Protein AF-A0A532DXW1-F1 (afdb_monomer)

Sequence (91 aa):
MNDVQPGDPLLQPVMQAGRRLTPPPALDAIRKHVAAELERLPEELRPLDPASPYQYDVRIAPALRNLTKVVDEEPGQGATGTRAQEDAHPP

pLDDT: mean 82.88, std 18.23, range [33.66, 98.19]

Solvent-accessible surface area (backbone atoms only — not comparable to full-atom values): 6542 Å²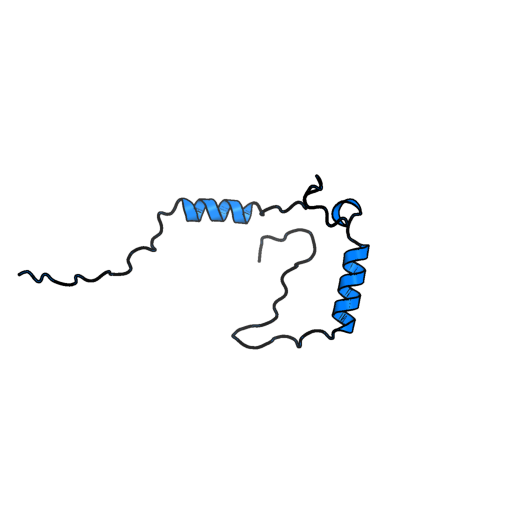 total; per-residue (Å²): 138,87,82,84,69,91,78,79,81,86,80,71,87,51,60,56,97,94,38,72,72,61,81,82,78,55,69,68,57,51,53,53,51,52,52,55,53,58,71,70,48,58,76,79,68,66,62,91,54,92,82,54,89,69,73,85,90,81,81,81,57,69,68,60,56,52,50,49,52,59,56,68,72,45,80,70,97,77,79,84,75,82,77,73,84,78,77,90,81,85,134

Radius of gyration: 23.92 Å; Cα contacts (8 Å, |Δi|>4): 19; chains: 1; bounding box: 38×39×74 Å

Foldseek 3Di:
DPQDDPDDDPDDDQDDPNHGPDDDDDPVVVVVVVVVVLVVDDPQPNDPDPPRPDDDDDDDDPVVVVVVVVVVVPPDPPPPPDPDDDDDDDD

Mean predicted aligned error: 11.17 Å

Structure (mmCIF, N/CA/C/O backbone):
data_AF-A0A532DXW1-F1
#
_entry.id   AF-A0A532DXW1-F1
#
loop_
_atom_site.group_PDB
_atom_site.id
_atom_site.type_symbol
_atom_site.label_atom_id
_atom_site.label_alt_id
_atom_site.label_c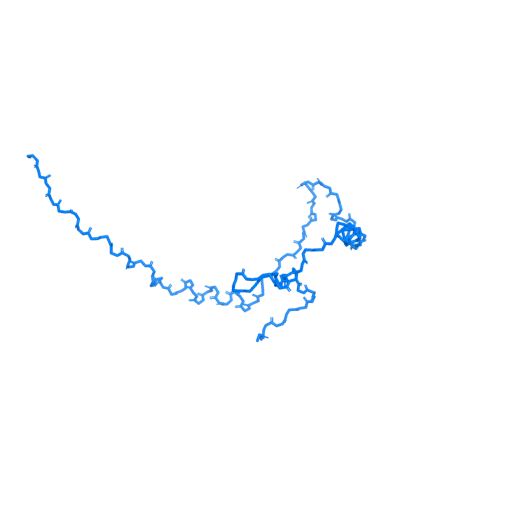omp_id
_atom_site.label_asym_id
_atom_site.label_entity_id
_atom_site.label_seq_id
_atom_site.pdbx_PDB_ins_code
_atom_site.Cartn_x
_atom_site.Cartn_y
_atom_site.Cartn_z
_atom_site.occupancy
_atom_site.B_iso_or_equiv
_atom_site.auth_seq_id
_atom_site.auth_comp_id
_atom_site.auth_asym_id
_atom_site.auth_atom_id
_atom_site.pdbx_PDB_model_num
ATOM 1 N N . MET A 1 1 ? -21.180 5.927 5.439 1.00 52.19 1 MET A N 1
ATOM 2 C CA . MET A 1 1 ? -19.759 6.110 5.079 1.00 52.19 1 MET A CA 1
ATOM 3 C C . MET A 1 1 ? -19.746 7.240 4.068 1.00 52.19 1 MET A C 1
ATOM 5 O O . MET A 1 1 ? -20.054 7.002 2.912 1.00 52.19 1 MET A O 1
ATOM 9 N N . ASN A 1 2 ? -19.625 8.482 4.544 1.00 68.19 2 ASN A N 1
ATOM 10 C CA . ASN A 1 2 ? -20.167 9.647 3.824 1.00 68.19 2 ASN A CA 1
ATOM 11 C C . ASN A 1 2 ? -19.083 10.602 3.295 1.00 68.19 2 ASN A C 1
ATOM 13 O O . ASN A 1 2 ? -19.416 11.676 2.814 1.00 68.19 2 ASN A O 1
ATOM 17 N N . ASP A 1 3 ? -17.810 10.212 3.372 1.00 83.56 3 ASP A N 1
ATOM 18 C CA . ASP A 1 3 ? -16.674 10.972 2.841 1.00 83.56 3 ASP A CA 1
ATOM 19 C C . ASP A 1 3 ? -15.983 10.148 1.744 1.00 83.56 3 ASP A C 1
ATOM 21 O O . ASP A 1 3 ? -14.985 9.467 1.976 1.00 83.56 3 ASP A O 1
ATOM 25 N N . VAL A 1 4 ? -16.612 10.100 0.565 1.00 86.12 4 VAL A N 1
ATOM 26 C CA . VAL A 1 4 ? -16.120 9.335 -0.589 1.00 86.12 4 VAL A CA 1
ATOM 27 C C . VAL A 1 4 ? -14.974 10.104 -1.239 1.00 86.12 4 VAL A C 1
ATOM 29 O O . VAL A 1 4 ? -15.154 11.237 -1.680 1.00 86.12 4 VAL A O 1
ATOM 32 N N . GLN A 1 5 ? -13.808 9.469 -1.321 1.00 88.88 5 GLN A N 1
ATOM 33 C CA . GLN A 1 5 ? -12.622 10.023 -1.966 1.00 88.88 5 GLN A CA 1
ATOM 34 C C . GLN A 1 5 ? -12.447 9.413 -3.365 1.00 88.88 5 GLN A C 1
ATOM 36 O O . GLN A 1 5 ? -12.806 8.250 -3.567 1.00 88.88 5 GLN A O 1
ATOM 41 N N . PRO A 1 6 ? -11.927 10.173 -4.344 1.00 88.50 6 PRO A N 1
ATOM 42 C CA . PRO A 1 6 ? -11.624 9.632 -5.663 1.00 88.50 6 PRO A CA 1
ATOM 43 C C . PRO A 1 6 ? -10.499 8.588 -5.589 1.00 88.50 6 PRO A C 1
ATOM 45 O O . PRO A 1 6 ? -9.599 8.693 -4.757 1.00 88.50 6 PRO A O 1
ATOM 48 N N . GLY A 1 7 ? -10.521 7.630 -6.516 1.00 89.25 7 GLY A N 1
ATOM 49 C CA . GLY A 1 7 ? -9.529 6.558 -6.616 1.00 89.25 7 GLY A CA 1
ATOM 50 C C . GLY A 1 7 ? -9.971 5.246 -5.967 1.00 89.25 7 GLY A C 1
ATOM 51 O O . GLY A 1 7 ? -11.091 5.117 -5.472 1.00 89.25 7 GLY A O 1
ATOM 52 N N . ASP A 1 8 ? -9.072 4.265 -5.999 1.00 90.88 8 ASP A N 1
ATOM 53 C CA . ASP A 1 8 ? -9.334 2.923 -5.486 1.00 90.88 8 ASP A CA 1
ATOM 54 C C . ASP A 1 8 ? -8.983 2.821 -3.990 1.00 90.88 8 ASP A C 1
ATOM 56 O O . ASP A 1 8 ? -7.891 3.233 -3.579 1.00 90.88 8 ASP A O 1
ATOM 60 N N . PRO A 1 9 ? -9.859 2.243 -3.146 1.00 91.44 9 PRO A N 1
ATOM 61 C CA . PRO A 1 9 ? -9.543 1.997 -1.743 1.00 91.44 9 PRO A CA 1
ATOM 62 C C . PRO A 1 9 ? -8.356 1.035 -1.586 1.00 91.44 9 PRO A C 1
ATOM 64 O O . PRO A 1 9 ? -8.444 -0.145 -1.929 1.00 91.44 9 PRO A O 1
ATOM 67 N N . LEU A 1 10 ? -7.256 1.520 -1.007 1.00 92.50 10 LEU A N 1
ATOM 68 C CA . LEU A 1 10 ? -6.043 0.714 -0.808 1.00 92.50 10 LEU A CA 1
ATOM 69 C C . LEU A 1 10 ? -6.160 -0.277 0.360 1.00 92.50 10 LEU A C 1
ATOM 71 O O . LEU A 1 10 ? -5.551 -1.344 0.339 1.00 92.50 10 LEU A O 1
ATOM 75 N N . LEU A 1 11 ? -6.942 0.063 1.389 1.00 92.62 11 LEU A N 1
ATOM 76 C CA . LEU A 1 11 ? -7.176 -0.815 2.534 1.00 92.62 11 LEU A CA 1
ATOM 77 C C . LEU A 1 11 ? -8.355 -1.744 2.256 1.00 92.62 11 LEU A C 1
ATOM 79 O O . LEU A 1 11 ? -9.476 -1.295 2.029 1.00 92.62 11 LEU A O 1
ATOM 83 N N . GLN A 1 12 ? -8.092 -3.045 2.332 1.00 91.94 12 GLN A N 1
ATOM 84 C CA . GLN A 1 12 ? -9.079 -4.098 2.126 1.00 91.94 12 GLN A CA 1
ATOM 85 C C . GLN A 1 12 ? -9.249 -4.904 3.424 1.00 91.94 12 GLN A C 1
ATOM 87 O O . GLN A 1 12 ? -8.248 -5.279 4.047 1.00 91.94 12 GLN A O 1
ATOM 92 N N . PRO A 1 13 ? -10.484 -5.189 3.871 1.00 93.94 13 PRO A N 1
ATOM 93 C CA . PRO A 1 13 ? -10.709 -5.948 5.094 1.00 93.94 13 PRO A CA 1
ATOM 94 C C . PRO A 1 13 ? -10.298 -7.415 4.900 1.00 93.94 13 PRO A C 1
ATOM 96 O O . PRO A 1 13 ? -10.865 -8.132 4.081 1.00 93.94 13 PRO A O 1
ATOM 99 N N . VAL A 1 14 ? -9.326 -7.883 5.687 1.00 95.94 14 VAL A N 1
ATOM 100 C CA . VAL A 1 14 ? -8.843 -9.282 5.638 1.00 95.94 14 VAL A CA 1
ATOM 101 C C . VAL A 1 14 ? -9.316 -10.130 6.820 1.00 95.94 14 VAL A C 1
ATOM 103 O O . VAL A 1 14 ? -9.322 -11.362 6.752 1.00 95.94 14 VAL A O 1
ATOM 106 N N . MET A 1 15 ? -9.725 -9.483 7.913 1.00 96.81 15 MET A N 1
ATOM 107 C CA . MET A 1 15 ? -10.236 -10.117 9.125 1.00 96.81 15 MET A CA 1
ATOM 108 C C . MET A 1 15 ? -11.372 -9.292 9.726 1.00 96.81 15 MET A C 1
ATOM 110 O O . MET A 1 15 ? -11.356 -8.066 9.661 1.00 96.81 15 MET A O 1
ATOM 114 N N . GLN A 1 16 ? -12.318 -9.968 10.372 1.00 97.25 16 GLN A N 1
ATOM 115 C CA . GLN A 1 16 ? -13.393 -9.355 11.144 1.00 97.25 16 GLN A CA 1
ATOM 116 C C . GLN A 1 16 ? -13.650 -10.189 12.399 1.00 97.25 16 GLN A C 1
ATOM 118 O O . GLN A 1 16 ? -13.767 -11.411 12.321 1.00 97.25 16 GLN A O 1
ATOM 123 N N . ALA A 1 17 ? -13.699 -9.536 13.566 1.00 97.19 17 ALA A N 1
ATOM 124 C CA . ALA A 1 17 ? -13.897 -10.196 14.863 1.00 97.19 17 ALA A CA 1
ATOM 125 C C . ALA A 1 17 ? -12.961 -11.410 15.085 1.00 97.19 17 ALA A C 1
ATOM 127 O O . ALA A 1 17 ? -13.387 -12.482 15.511 1.00 97.19 17 ALA A O 1
ATOM 128 N N . GLY A 1 18 ? -11.682 -11.264 14.722 1.00 97.00 18 GLY A N 1
ATOM 129 C CA . GLY A 1 18 ? -10.675 -12.324 14.856 1.00 97.00 18 GLY A CA 1
ATOM 130 C C . GLY A 1 18 ? -10.777 -13.460 13.829 1.00 97.00 18 GLY A C 1
ATOM 131 O O . GLY A 1 18 ? -9.958 -14.375 13.861 1.00 97.00 18 GLY A O 1
ATOM 132 N N . ARG A 1 19 ? -11.730 -13.415 12.890 1.00 96.19 19 ARG A N 1
ATOM 133 C CA . ARG A 1 19 ? -11.888 -14.422 11.831 1.00 96.19 19 ARG A CA 1
ATOM 134 C C . ARG A 1 19 ? -11.438 -13.871 10.489 1.00 96.19 19 ARG A C 1
ATOM 136 O O . ARG A 1 19 ? -11.754 -12.740 10.136 1.00 96.19 19 ARG A O 1
ATOM 143 N N . ARG A 1 20 ? -10.702 -14.680 9.731 1.00 96.00 20 ARG A N 1
ATOM 144 C CA . ARG A 1 20 ? -10.253 -14.334 8.380 1.00 96.00 20 ARG A CA 1
ATOM 145 C C . ARG A 1 20 ? -11.434 -14.345 7.408 1.00 96.00 20 ARG A C 1
ATOM 147 O O . ARG A 1 20 ? -12.209 -15.295 7.415 1.00 96.00 20 ARG A O 1
ATOM 154 N N . LEU A 1 21 ? -11.543 -13.298 6.590 1.00 97.19 21 LEU A N 1
ATOM 155 C CA . LEU A 1 21 ? -12.616 -13.148 5.601 1.00 97.19 21 LEU A CA 1
ATOM 156 C C . LEU A 1 21 ? -12.294 -13.869 4.290 1.00 97.19 21 LEU A C 1
ATOM 158 O O . LEU A 1 21 ? -13.171 -14.475 3.683 1.00 97.19 21 LEU A O 1
ATOM 162 N N . THR A 1 22 ? -11.030 -13.829 3.868 1.00 93.81 22 THR A N 1
ATOM 163 C CA . THR A 1 22 ? -10.558 -14.431 2.616 1.00 93.81 22 THR A CA 1
ATOM 164 C C . THR A 1 22 ? -9.208 -15.122 2.814 1.00 93.81 22 THR A C 1
ATOM 166 O O . THR A 1 22 ? -8.392 -14.670 3.627 1.00 93.81 22 THR A O 1
ATOM 169 N N . PRO A 1 23 ? -8.937 -16.236 2.111 1.00 93.56 23 PRO A N 1
ATOM 170 C CA . PRO A 1 23 ? -7.618 -16.856 2.139 1.00 93.56 23 PRO A CA 1
ATOM 171 C C . PRO A 1 23 ? -6.557 -15.902 1.559 1.00 93.56 23 PRO A C 1
ATOM 173 O O . PRO A 1 23 ? -6.882 -15.065 0.714 1.00 93.56 23 PRO A O 1
ATOM 176 N N . PRO A 1 24 ? -5.284 -16.017 1.981 1.00 93.50 24 PRO A N 1
ATOM 177 C CA . PRO A 1 24 ? -4.201 -15.260 1.366 1.00 93.50 24 PRO A CA 1
ATOM 178 C C . PRO A 1 24 ? -4.097 -15.549 -0.142 1.00 93.50 24 PRO A C 1
ATOM 180 O O . PRO A 1 24 ? -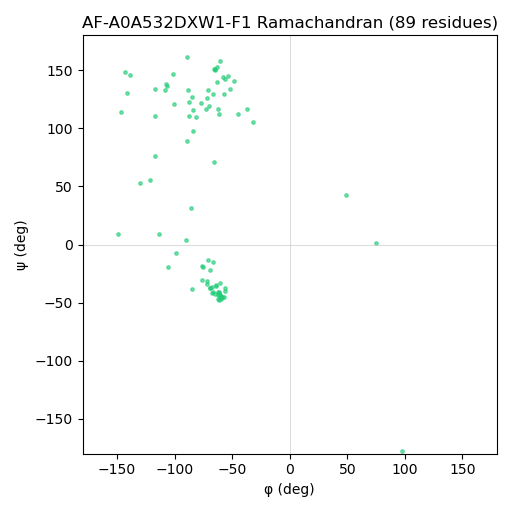4.311 -16.694 -0.553 1.00 93.50 24 PRO A O 1
ATOM 183 N N . PRO A 1 25 ? -3.745 -14.551 -0.970 1.00 94.81 25 PRO A N 1
ATOM 184 C CA . PRO A 1 25 ? -3.543 -14.763 -2.396 1.00 94.81 25 PRO A CA 1
ATOM 185 C C . PRO A 1 25 ? -2.345 -15.684 -2.661 1.00 94.81 25 PRO A C 1
ATOM 187 O O . PRO A 1 25 ? -1.367 -15.700 -1.913 1.00 94.81 25 PRO A O 1
ATOM 190 N N . ALA A 1 26 ? -2.409 -16.432 -3.764 1.00 97.25 26 ALA A N 1
ATOM 191 C CA . ALA A 1 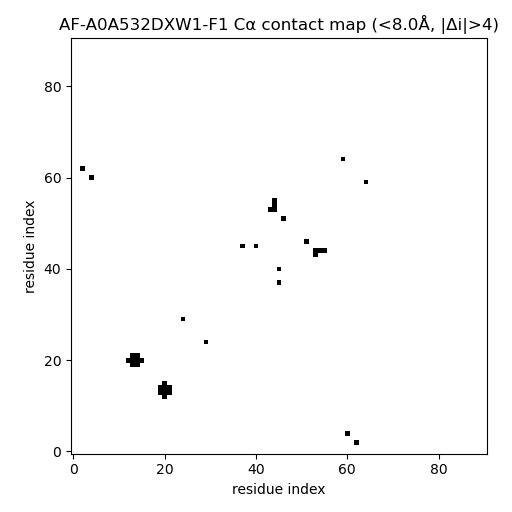26 ? -1.286 -17.234 -4.235 1.00 97.25 26 ALA A CA 1
ATOM 192 C C . ALA A 1 26 ? -0.104 -16.344 -4.660 1.00 97.25 26 ALA A C 1
ATOM 194 O O . ALA A 1 26 ? -0.298 -15.228 -5.148 1.00 97.25 26 ALA A O 1
ATOM 195 N N . LEU A 1 27 ? 1.124 -16.860 -4.547 1.00 98.12 27 LEU A N 1
ATOM 196 C CA . LEU A 1 27 ? 2.341 -16.114 -4.896 1.00 98.12 27 LEU A CA 1
ATOM 197 C C . LEU A 1 27 ? 2.329 -15.590 -6.339 1.00 98.12 27 LEU A C 1
ATOM 199 O O . LEU A 1 27 ? 2.718 -14.449 -6.572 1.00 98.12 27 LEU A O 1
ATOM 203 N N . ASP A 1 28 ? 1.837 -16.377 -7.295 1.00 98.19 28 ASP A N 1
ATOM 204 C CA . ASP A 1 28 ? 1.756 -15.954 -8.698 1.00 98.19 28 ASP A CA 1
ATOM 205 C C . ASP A 1 28 ? 0.803 -14.773 -8.898 1.00 98.19 28 ASP A C 1
ATOM 207 O O . ASP A 1 28 ? 1.067 -13.89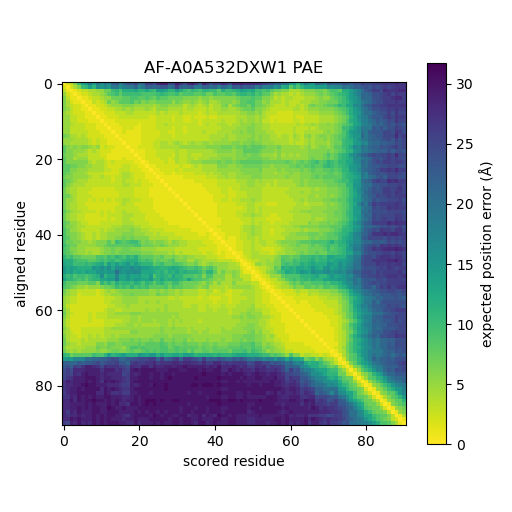5 -9.717 1.00 98.19 28 ASP A O 1
ATOM 211 N N . ALA A 1 29 ? -0.288 -14.716 -8.127 1.00 97.31 29 ALA A N 1
ATOM 212 C CA . ALA A 1 29 ? -1.212 -13.588 -8.161 1.00 97.31 29 ALA A CA 1
ATOM 213 C C . ALA A 1 29 ? -0.548 -12.317 -7.613 1.00 97.31 29 ALA A C 1
ATOM 215 O O . ALA A 1 29 ? -0.669 -11.255 -8.220 1.00 97.31 29 ALA A O 1
ATOM 216 N N . ILE A 1 30 ? 0.223 -12.438 -6.526 1.00 97.50 30 ILE A N 1
ATOM 217 C CA . ILE A 1 30 ? 0.994 -11.321 -5.960 1.00 97.50 30 ILE A CA 1
ATOM 218 C C . ILE A 1 30 ? 2.030 -10.820 -6.975 1.00 97.50 30 ILE A C 1
ATOM 220 O O . ILE A 1 30 ? 2.112 -9.621 -7.223 1.00 97.50 30 ILE A O 1
ATOM 224 N N . ARG A 1 31 ? 2.788 -11.723 -7.611 1.00 98.19 31 ARG A N 1
ATOM 225 C CA . ARG A 1 31 ? 3.798 -11.353 -8.620 1.00 98.19 31 ARG A CA 1
ATOM 226 C C . ARG A 1 31 ? 3.185 -10.622 -9.812 1.00 98.19 31 ARG A C 1
ATOM 228 O O . ARG A 1 31 ? 3.736 -9.614 -10.244 1.00 98.19 31 ARG A O 1
ATOM 235 N N . LYS A 1 32 ? 2.044 -11.103 -10.316 1.00 98.19 32 LYS A N 1
ATOM 236 C CA . LYS A 1 32 ? 1.304 -10.446 -11.405 1.00 98.19 32 LYS A CA 1
ATOM 237 C C . LYS A 1 32 ? 0.825 -9.053 -11.007 1.00 98.19 32 LYS A C 1
ATOM 239 O O . LYS A 1 32 ? 0.972 -8.125 -11.791 1.00 98.19 32 LYS A O 1
ATOM 244 N N . HIS A 1 33 ? 0.292 -8.908 -9.794 1.00 96.19 33 HIS A N 1
ATOM 245 C CA . HIS A 1 33 ? -0.144 -7.611 -9.285 1.00 96.19 33 HIS A CA 1
ATOM 246 C C . HIS A 1 33 ? 1.023 -6.620 -9.191 1.00 96.19 33 HIS A C 1
ATOM 248 O O . HIS A 1 33 ? 0.924 -5.520 -9.718 1.00 96.19 33 HIS A O 1
ATOM 254 N N . VAL A 1 34 ? 2.157 -7.033 -8.613 1.00 96.56 34 VAL A N 1
ATOM 255 C CA . VAL A 1 34 ? 3.357 -6.185 -8.519 1.00 96.56 34 VAL A CA 1
ATOM 256 C C . VAL A 1 34 ? 3.852 -5.746 -9.898 1.00 96.56 34 VAL A C 1
ATOM 258 O O . VAL A 1 34 ? 4.155 -4.572 -10.077 1.00 96.56 34 VAL A O 1
ATOM 261 N N . ALA A 1 35 ? 3.917 -6.657 -10.875 1.00 97.12 35 ALA A N 1
ATOM 262 C CA . ALA A 1 35 ? 4.342 -6.311 -12.231 1.00 97.12 35 ALA A CA 1
ATOM 263 C C . ALA A 1 35 ? 3.431 -5.241 -12.858 1.00 97.12 35 ALA A C 1
ATOM 265 O O . ALA A 1 35 ? 3.929 -4.232 -13.349 1.00 97.12 35 ALA A O 1
ATOM 266 N N . ALA A 1 36 ? 2.110 -5.416 -12.752 1.00 96.75 36 ALA A N 1
ATOM 267 C CA . ALA A 1 36 ? 1.139 -4.454 -13.271 1.00 96.75 36 ALA A CA 1
ATOM 268 C C . ALA A 1 36 ? 1.237 -3.075 -12.588 1.00 96.75 36 ALA A C 1
ATOM 270 O O . ALA A 1 36 ? 1.159 -2.043 -13.252 1.00 96.75 36 ALA A O 1
ATOM 271 N N . GLU A 1 37 ? 1.438 -3.034 -11.268 1.00 94.62 37 GLU A N 1
ATOM 272 C CA . GLU A 1 37 ? 1.585 -1.769 -10.535 1.00 94.62 37 GLU A CA 1
ATOM 273 C C . GLU A 1 37 ? 2.894 -1.043 -10.873 1.00 94.62 37 GLU A C 1
ATOM 275 O O . GLU A 1 37 ? 2.901 0.181 -11.006 1.00 94.62 37 GLU A O 1
ATOM 280 N N . LEU A 1 38 ? 3.994 -1.779 -11.068 1.00 93.88 38 LEU A N 1
ATOM 281 C CA . LEU A 1 38 ? 5.272 -1.195 -11.489 1.00 93.88 38 LEU A CA 1
ATOM 282 C C . LEU A 1 38 ? 5.212 -0.632 -12.913 1.00 93.88 38 LEU A C 1
ATOM 284 O O . LEU A 1 38 ? 5.798 0.418 -13.171 1.00 93.88 38 LEU A O 1
ATOM 288 N N . GLU A 1 39 ? 4.486 -1.287 -13.821 1.00 94.81 39 GLU A N 1
ATOM 289 C CA . GLU A 1 39 ? 4.237 -0.771 -15.174 1.00 94.81 39 GLU A CA 1
ATOM 290 C C . GLU A 1 39 ? 3.424 0.533 -15.152 1.00 94.81 39 GLU A C 1
ATOM 292 O O . GLU A 1 39 ? 3.676 1.434 -15.952 1.00 94.81 39 GLU A O 1
ATOM 297 N N . ARG A 1 40 ? 2.480 0.665 -14.210 1.00 92.25 40 ARG A N 1
ATOM 298 C CA . ARG A 1 40 ? 1.650 1.869 -14.037 1.00 92.25 40 ARG A CA 1
ATOM 299 C C . ARG A 1 40 ? 2.396 3.034 -13.377 1.00 92.25 40 ARG A C 1
ATOM 301 O O . ARG A 1 40 ? 1.946 4.176 -13.481 1.00 92.25 40 ARG A O 1
ATOM 308 N N . LEU A 1 41 ? 3.503 2.768 -12.686 1.00 91.56 41 LEU A N 1
ATOM 309 C CA . LEU A 1 41 ? 4.239 3.788 -11.947 1.00 91.56 41 LEU A CA 1
ATOM 310 C C . LEU A 1 41 ? 4.865 4.824 -12.910 1.00 91.56 41 LEU A C 1
ATOM 312 O O . LEU A 1 41 ? 5.564 4.421 -13.853 1.00 91.56 41 LEU A O 1
ATOM 316 N N . PRO A 1 42 ? 4.665 6.140 -12.673 1.00 90.31 42 PRO A N 1
ATOM 317 C CA . PRO A 1 42 ? 5.339 7.203 -13.418 1.00 90.31 42 PRO A CA 1
ATOM 318 C C . PRO A 1 42 ? 6.859 7.042 -13.401 1.00 90.31 42 PRO A C 1
ATOM 320 O O . PRO A 1 42 ? 7.431 6.589 -12.406 1.00 90.31 42 PRO A O 1
ATOM 323 N N . GLU A 1 43 ? 7.518 7.407 -14.501 1.00 87.94 43 GLU A N 1
ATOM 324 C CA . GLU A 1 43 ? 8.953 7.162 -14.690 1.00 87.94 43 GLU A CA 1
ATOM 325 C C . GLU A 1 43 ? 9.800 7.856 -13.628 1.00 87.94 43 GLU A C 1
ATOM 327 O O . GLU A 1 43 ? 10.813 7.316 -13.196 1.00 87.94 43 GLU A O 1
ATOM 332 N N . GLU A 1 44 ? 9.353 9.017 -13.166 1.00 88.50 44 GLU A N 1
ATOM 333 C CA . GLU A 1 44 ? 10.030 9.873 -12.198 1.00 88.50 44 GLU A CA 1
ATOM 334 C C . GLU A 1 44 ? 10.070 9.263 -10.790 1.00 88.50 44 GLU A C 1
ATOM 336 O O . GLU A 1 44 ? 10.930 9.615 -9.983 1.00 88.50 44 GLU A O 1
ATOM 341 N N . LEU A 1 45 ? 9.152 8.334 -10.503 1.00 88.31 45 LEU A N 1
ATOM 342 C CA . LEU A 1 45 ? 9.039 7.634 -9.221 1.00 88.31 45 LEU A CA 1
ATOM 343 C C . LEU A 1 45 ? 9.676 6.236 -9.239 1.00 88.31 45 LEU A C 1
ATOM 345 O O . LEU A 1 45 ? 9.760 5.594 -8.194 1.00 88.31 45 LEU A O 1
ATOM 349 N N . ARG A 1 46 ? 10.117 5.740 -10.405 1.00 87.25 46 ARG A N 1
ATOM 350 C CA . ARG A 1 46 ? 10.792 4.434 -10.522 1.00 87.25 46 ARG A CA 1
ATOM 351 C C . ARG A 1 46 ? 12.222 4.396 -9.956 1.00 87.25 46 ARG A C 1
ATOM 353 O O . ARG A 1 46 ? 12.612 3.325 -9.484 1.00 87.25 46 ARG A O 1
ATOM 360 N N . PRO A 1 47 ? 13.040 5.466 -10.021 1.00 88.25 47 PRO A N 1
ATOM 361 C CA . PRO A 1 47 ? 14.387 5.444 -9.467 1.00 88.25 47 PRO A CA 1
ATOM 362 C C . PRO A 1 47 ? 14.376 5.234 -7.951 1.00 88.25 47 PRO A C 1
ATOM 364 O O . PRO A 1 47 ? 13.596 5.848 -7.233 1.00 88.25 47 PRO A O 1
ATOM 367 N N . LEU A 1 48 ? 15.313 4.429 -7.448 1.00 84.38 48 LEU A N 1
ATOM 368 C CA . LEU A 1 48 ? 15.541 4.237 -6.010 1.00 84.38 48 LEU A CA 1
ATOM 369 C C . LEU A 1 48 ? 16.476 5.311 -5.427 1.00 84.38 48 LEU A C 1
ATOM 371 O O . LEU A 1 48 ? 17.260 5.026 -4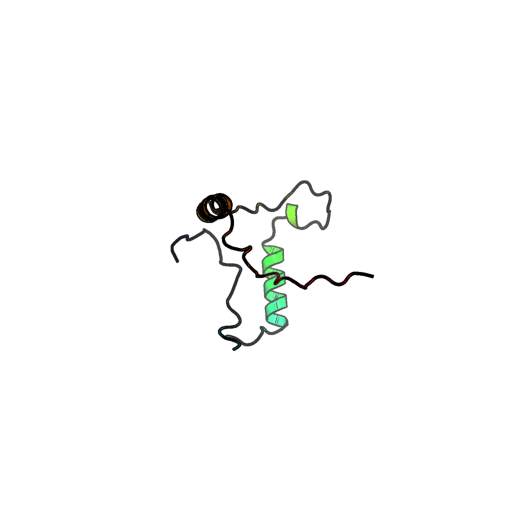.524 1.00 84.38 48 LEU A O 1
ATOM 375 N N . ASP A 1 49 ? 16.440 6.522 -5.986 1.00 84.69 49 ASP A N 1
ATOM 376 C CA . ASP A 1 49 ? 17.285 7.631 -5.554 1.00 84.69 49 ASP A CA 1
ATOM 377 C C . ASP A 1 49 ? 16.598 8.403 -4.413 1.00 84.69 49 ASP A C 1
ATOM 379 O O . ASP A 1 49 ? 15.602 9.092 -4.654 1.00 84.69 49 ASP A O 1
ATOM 383 N N . PRO A 1 50 ? 17.110 8.333 -3.171 1.00 75.69 50 PRO A N 1
ATOM 384 C CA . PRO A 1 50 ? 16.562 9.098 -2.053 1.00 75.69 50 PRO A CA 1
ATOM 385 C C . PRO A 1 50 ? 16.748 10.615 -2.208 1.00 75.69 50 PRO A C 1
ATOM 387 O O . PRO A 1 50 ? 16.102 11.373 -1.487 1.00 75.69 50 PRO A O 1
ATOM 390 N N . ALA A 1 51 ? 17.611 11.065 -3.125 1.00 78.50 51 ALA A N 1
ATOM 391 C CA . ALA A 1 51 ? 17.773 12.471 -3.484 1.00 78.50 51 ALA A CA 1
ATOM 392 C C . ALA A 1 51 ? 16.845 12.920 -4.632 1.00 78.50 51 ALA A C 1
ATOM 394 O O . ALA A 1 51 ? 16.934 14.074 -5.061 1.00 78.50 51 ALA A O 1
ATOM 395 N N . SER A 1 52 ? 15.953 12.045 -5.121 1.00 80.81 52 SER A N 1
ATOM 396 C CA . SER A 1 52 ? 14.989 12.399 -6.165 1.00 80.81 52 SER A CA 1
ATOM 397 C C . SER A 1 52 ? 14.134 13.595 -5.725 1.00 80.81 52 SER A C 1
ATOM 399 O O . SER A 1 52 ? 13.552 13.577 -4.636 1.00 80.81 52 SER A O 1
ATOM 401 N N . PRO A 1 53 ? 14.010 14.642 -6.561 1.00 80.50 53 PRO A N 1
ATOM 402 C CA . PRO A 1 53 ? 13.167 15.790 -6.245 1.00 80.50 53 PRO A CA 1
ATOM 403 C C . PRO A 1 53 ? 11.669 15.453 -6.325 1.00 80.50 53 PRO A C 1
ATOM 405 O O . PRO A 1 53 ? 10.841 16.238 -5.861 1.00 80.50 53 PRO A O 1
ATOM 408 N N . TYR A 1 54 ? 11.307 14.310 -6.917 1.00 81.06 54 TYR A N 1
ATOM 409 C CA . TYR A 1 54 ? 9.922 13.889 -7.088 1.00 81.06 54 TYR A CA 1
ATOM 410 C C . TYR A 1 54 ? 9.394 13.193 -5.831 1.00 81.06 54 TYR A C 1
ATOM 412 O O . TYR A 1 54 ? 9.846 12.112 -5.459 1.00 81.06 54 TYR A O 1
ATOM 420 N N . GLN A 1 55 ? 8.399 13.814 -5.194 1.00 82.25 55 GLN A N 1
ATOM 421 C CA . GLN A 1 55 ? 7.693 13.282 -4.028 1.00 82.25 55 GLN A CA 1
ATOM 422 C C . GLN A 1 55 ? 6.283 12.834 -4.421 1.00 82.25 55 GLN A C 1
ATOM 424 O O . GLN A 1 55 ? 5.588 13.527 -5.165 1.00 82.25 55 GLN A O 1
ATOM 429 N N . TYR A 1 56 ? 5.843 11.685 -3.907 1.00 86.94 56 TYR A N 1
ATOM 430 C CA . TYR A 1 56 ? 4.468 11.222 -4.089 1.00 86.94 56 TYR A CA 1
ATOM 431 C C . TYR A 1 56 ? 3.507 12.070 -3.244 1.00 86.94 56 TYR A C 1
ATOM 433 O O . TYR A 1 56 ? 3.696 12.203 -2.034 1.00 86.94 56 TYR A O 1
ATOM 441 N N . ASP A 1 57 ? 2.475 12.639 -3.870 1.00 90.31 57 ASP A N 1
ATOM 442 C CA . ASP A 1 57 ? 1.514 13.507 -3.186 1.00 90.31 57 ASP A CA 1
ATOM 443 C C . ASP A 1 57 ? 0.578 12.701 -2.274 1.00 90.31 57 ASP A C 1
AT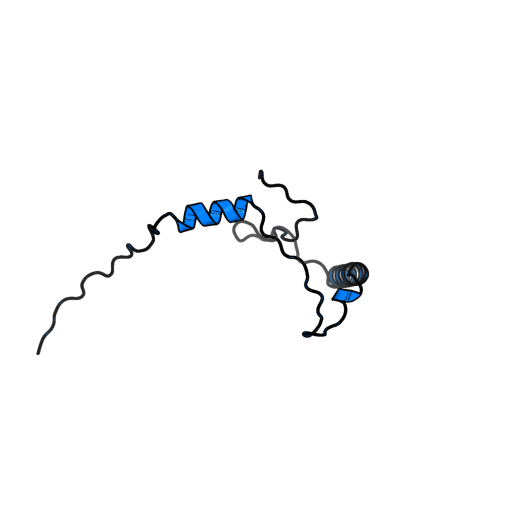OM 445 O O . ASP A 1 57 ? -0.220 11.877 -2.728 1.00 90.31 57 ASP A O 1
ATOM 449 N N . VAL A 1 58 ? 0.649 12.970 -0.970 1.00 92.00 58 VAL A N 1
ATOM 450 C CA . VAL A 1 58 ? -0.230 12.380 0.043 1.00 92.00 58 VAL A CA 1
ATOM 451 C C . VAL A 1 58 ? -1.037 13.490 0.702 1.00 92.00 58 VAL A C 1
ATOM 453 O O . VAL A 1 58 ? -0.519 14.298 1.475 1.00 92.00 58 VAL A O 1
ATOM 456 N N . ARG A 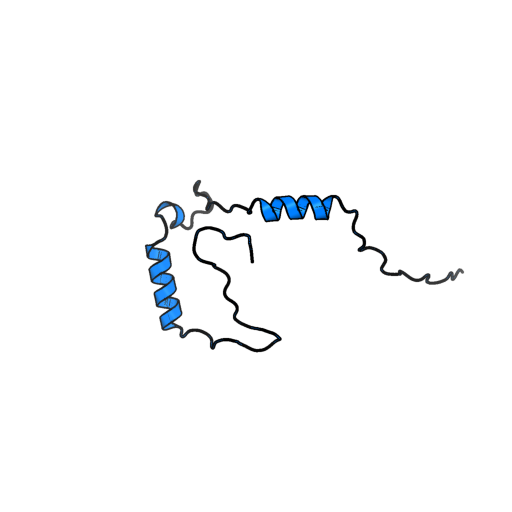1 59 ? -2.345 13.511 0.431 1.00 93.75 59 ARG A N 1
ATOM 457 C CA . ARG A 1 59 ? -3.271 14.514 0.967 1.00 93.75 59 ARG A CA 1
ATOM 458 C C . ARG A 1 59 ? -4.204 13.921 2.013 1.00 93.75 59 ARG A C 1
ATOM 460 O O . ARG A 1 59 ? -4.841 12.898 1.796 1.00 93.75 59 ARG A O 1
ATOM 467 N N . ILE A 1 60 ? -4.335 14.625 3.136 1.00 93.50 60 ILE A N 1
ATOM 468 C CA . ILE A 1 60 ? -5.340 14.334 4.165 1.00 93.50 60 ILE A CA 1
ATOM 469 C C . ILE A 1 60 ? -6.651 15.020 3.778 1.00 93.50 60 ILE A C 1
ATOM 471 O O . ILE A 1 60 ? -6.664 16.239 3.563 1.00 93.50 60 ILE A O 1
ATOM 475 N N . ALA A 1 61 ? -7.738 14.246 3.736 1.00 93.75 61 ALA A N 1
ATOM 476 C CA . ALA A 1 61 ? -9.077 14.739 3.431 1.00 93.75 61 ALA A CA 1
ATOM 477 C C . ALA A 1 61 ? -9.502 15.874 4.393 1.00 93.75 61 ALA A C 1
ATOM 479 O O . ALA A 1 61 ? -9.204 15.809 5.592 1.00 93.75 61 ALA A O 1
ATOM 480 N N . PRO A 1 62 ? -10.224 16.906 3.914 1.00 93.56 62 PRO A N 1
ATOM 481 C CA . PRO A 1 62 ? -10.650 18.028 4.753 1.00 93.56 62 PRO A CA 1
ATOM 482 C C . PRO A 1 62 ? -11.459 17.610 5.985 1.00 93.56 62 PRO A C 1
ATOM 484 O O . PRO A 1 62 ? -11.264 18.176 7.058 1.00 93.56 62 PRO A O 1
ATOM 487 N N . ALA A 1 63 ? -12.320 16.595 5.858 1.00 93.44 63 ALA A N 1
ATOM 488 C CA . ALA A 1 63 ? -13.125 16.099 6.971 1.00 93.44 63 ALA A CA 1
ATOM 489 C C . ALA A 1 63 ? -12.257 15.555 8.116 1.00 93.44 63 ALA A C 1
ATOM 491 O O . ALA A 1 63 ? -12.514 15.870 9.275 1.00 93.44 63 ALA A O 1
ATOM 492 N N . LEU A 1 64 ? -11.184 14.820 7.796 1.00 93.75 64 LEU A N 1
ATOM 493 C CA . LEU A 1 64 ? -10.230 14.328 8.792 1.00 93.75 64 LEU A CA 1
ATOM 494 C C . LEU A 1 64 ? -9.482 15.478 9.472 1.00 93.75 64 LEU A C 1
ATOM 496 O O . LEU A 1 64 ? -9.360 15.484 10.690 1.00 93.75 64 LEU A O 1
ATOM 500 N N . ARG A 1 65 ? -9.046 16.491 8.710 1.00 95.06 65 ARG A N 1
ATOM 501 C CA . ARG A 1 65 ? -8.391 17.681 9.286 1.00 95.06 65 ARG A CA 1
ATOM 502 C C . ARG A 1 65 ? -9.309 18.443 10.237 1.00 95.06 65 ARG A C 1
ATOM 504 O O . ARG A 1 65 ? -8.853 18.916 11.272 1.00 95.06 65 ARG A O 1
ATOM 511 N N . ASN A 1 66 ? -10.583 18.588 9.878 1.00 94.19 66 ASN A N 1
ATOM 512 C CA . ASN A 1 66 ? -11.570 19.252 10.725 1.00 94.19 66 ASN A CA 1
ATOM 513 C C . ASN A 1 66 ? -11.838 18.444 11.996 1.00 94.19 66 ASN A C 1
ATOM 515 O O . ASN A 1 66 ? -11.901 19.028 13.072 1.00 94.19 66 ASN A O 1
ATOM 519 N N . LEU A 1 67 ? -11.932 17.117 11.881 1.00 93.12 67 LEU A N 1
ATOM 520 C CA . LEU A 1 67 ? -12.093 16.237 13.034 1.00 93.12 67 LEU A CA 1
ATOM 521 C C . LEU A 1 67 ? -10.911 16.349 14.005 1.00 93.12 67 LEU A C 1
ATOM 523 O O . LEU A 1 67 ? -11.135 16.458 15.204 1.00 93.12 67 LEU A O 1
ATOM 527 N N . THR A 1 68 ? -9.673 16.380 13.503 1.00 94.12 68 THR A N 1
ATOM 528 C CA . THR A 1 68 ? -8.480 16.556 14.347 1.00 94.12 68 THR A CA 1
ATOM 529 C C . THR A 1 68 ? -8.545 17.844 15.164 1.00 94.12 68 THR A C 1
ATOM 531 O O . THR A 1 68 ? -8.325 17.794 16.363 1.00 94.12 68 THR A O 1
ATOM 534 N N . LYS A 1 69 ? -8.942 18.973 14.559 1.00 94.31 69 LYS A N 1
ATOM 535 C CA . LYS A 1 69 ? -9.081 20.247 15.289 1.00 94.31 69 LYS A CA 1
ATOM 536 C C . LYS A 1 69 ? -10.073 20.152 16.445 1.00 94.31 69 LYS A C 1
ATOM 538 O O . LYS A 1 69 ? -9.769 20.610 17.534 1.00 94.31 69 LYS A O 1
ATOM 543 N N . VAL A 1 70 ? -11.233 19.537 16.203 1.00 93.50 70 VAL A N 1
ATOM 544 C CA . VAL A 1 70 ? -12.262 19.364 17.239 1.00 93.50 70 VAL A CA 1
ATOM 545 C C . VAL A 1 70 ? -11.721 18.535 18.404 1.00 93.50 70 VAL A C 1
ATOM 547 O O . VAL A 1 70 ? -11.907 18.913 19.551 1.00 93.50 70 VAL A O 1
ATOM 550 N N . VAL A 1 71 ? -11.024 17.434 18.112 1.00 93.94 71 VAL A N 1
ATOM 551 C CA . VAL A 1 71 ? -10.456 16.556 19.147 1.00 93.94 71 VAL A CA 1
ATOM 552 C C . VAL A 1 71 ? -9.301 17.228 19.898 1.00 93.94 71 VAL A C 1
ATOM 554 O O . VAL A 1 71 ? -9.187 17.047 21.104 1.00 93.94 71 VAL A O 1
ATOM 557 N N . ASP A 1 72 ? -8.461 18.008 19.216 1.00 92.12 72 ASP A N 1
ATOM 558 C CA . ASP A 1 72 ? -7.321 18.702 19.832 1.00 92.12 72 ASP A CA 1
ATOM 559 C C . ASP A 1 72 ? -7.757 19.878 20.727 1.00 92.12 72 ASP A C 1
ATOM 561 O O . ASP A 1 72 ? -7.083 20.202 21.706 1.00 92.12 72 ASP A O 1
ATOM 565 N N . GLU A 1 73 ? -8.872 20.535 20.394 1.00 87.12 73 GLU A N 1
ATOM 566 C CA . GLU A 1 73 ? -9.455 21.631 21.180 1.00 87.12 73 GLU A CA 1
ATOM 567 C C . GLU A 1 73 ? -10.182 21.135 22.443 1.00 87.12 73 GLU A C 1
ATOM 569 O O . GLU A 1 73 ? -10.366 21.908 23.388 1.00 87.12 73 GLU A O 1
ATOM 574 N N . GLU A 1 74 ? -10.548 19.851 22.505 1.00 76.00 74 GLU A N 1
ATOM 575 C CA . GLU A 1 74 ? -11.041 19.212 23.724 1.00 76.00 74 GLU A CA 1
ATOM 576 C C . GLU A 1 74 ? -9.847 18.806 24.616 1.00 76.00 74 GLU A C 1
ATOM 578 O O . GLU A 1 74 ? -9.109 17.877 24.279 1.00 76.00 74 GLU A O 1
ATOM 583 N N . PRO A 1 75 ? -9.610 19.454 25.779 1.00 61.50 75 PRO A N 1
ATOM 584 C CA . PRO A 1 75 ? -8.564 19.013 26.694 1.00 61.50 75 PRO A CA 1
ATOM 585 C C . PRO A 1 75 ? -8.901 17.595 27.155 1.00 61.50 75 PRO A C 1
ATOM 587 O O . PRO A 1 75 ? -9.891 17.389 27.855 1.00 61.50 75 PRO A O 1
ATOM 590 N N . GLY A 1 76 ? -8.090 16.623 26.731 1.00 60.72 76 GLY A N 1
ATOM 591 C CA . GLY A 1 76 ? -8.406 15.206 26.850 1.00 60.72 76 GLY A CA 1
ATOM 592 C C . GLY A 1 76 ? -8.965 14.816 28.220 1.00 60.72 76 GLY A C 1
ATOM 593 O O . GLY A 1 76 ? -8.233 14.763 29.212 1.00 60.72 76 GLY A O 1
ATOM 594 N N . GLN A 1 77 ? -10.245 14.433 28.266 1.00 56.41 77 GLN A N 1
ATOM 595 C CA . GLN A 1 77 ? -10.766 13.525 29.290 1.00 56.41 77 GLN A CA 1
ATOM 596 C C . GLN A 1 77 ? -10.111 12.143 29.095 1.00 56.41 77 GLN A C 1
ATOM 598 O O . GLN A 1 77 ? -10.722 11.186 28.631 1.00 56.41 77 GLN A O 1
ATOM 603 N N . GLY A 1 78 ? -8.818 12.056 29.407 1.00 57.84 78 GLY A N 1
ATOM 604 C CA . GLY A 1 78 ? -7.988 10.863 29.234 1.00 57.84 78 GLY A CA 1
ATOM 605 C C . GLY A 1 78 ? -6.864 10.726 30.263 1.00 57.84 78 GLY A C 1
ATOM 606 O O . GLY A 1 78 ? -6.024 9.844 30.121 1.00 57.84 78 GLY A O 1
ATOM 607 N N . ALA A 1 79 ? -6.841 11.559 31.311 1.00 54.59 79 ALA A N 1
ATOM 608 C CA . ALA A 1 79 ? -5.873 11.468 32.407 1.00 54.59 79 ALA A CA 1
ATOM 609 C C . ALA A 1 79 ? -6.550 11.486 33.791 1.00 54.59 79 ALA A C 1
ATOM 611 O O . ALA A 1 79 ? -6.188 12.254 34.673 1.00 54.59 79 ALA A O 1
ATOM 612 N N . THR A 1 80 ? -7.527 10.607 34.008 1.00 46.69 80 THR A N 1
ATOM 613 C CA . THR A 1 80 ? -7.947 10.179 35.357 1.00 46.69 80 THR A CA 1
ATOM 614 C C . THR A 1 80 ? -7.801 8.666 35.481 1.00 46.69 80 THR A C 1
ATOM 616 O O . THR A 1 80 ? -8.725 7.931 35.806 1.00 46.69 80 THR A O 1
ATOM 619 N N . GLY A 1 81 ? -6.585 8.187 35.211 1.00 48.84 81 GLY A N 1
ATOM 620 C CA . GLY A 1 81 ? -6.098 6.935 35.774 1.00 48.84 81 GLY A CA 1
ATOM 621 C C . GLY A 1 81 ? -5.540 7.222 37.164 1.00 48.84 81 GLY A C 1
ATOM 622 O O . GLY A 1 81 ? -4.421 7.707 37.289 1.00 48.84 81 GLY A O 1
ATOM 623 N N . THR A 1 82 ? -6.349 6.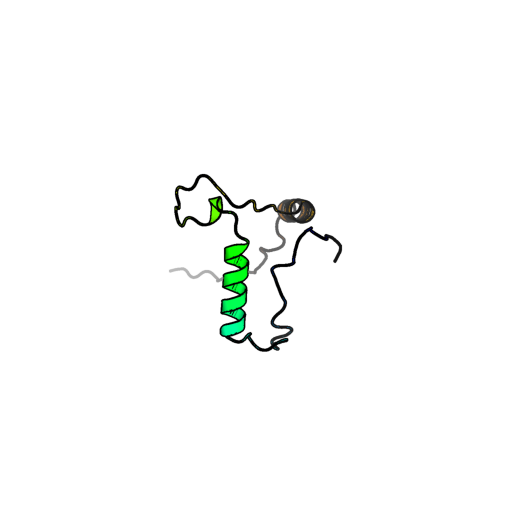969 38.190 1.00 48.97 82 THR A N 1
ATOM 624 C CA . THR A 1 82 ? -5.989 6.896 39.610 1.00 48.97 82 THR A CA 1
ATOM 625 C C . THR A 1 82 ? -4.562 6.378 39.827 1.00 48.97 82 THR A C 1
ATOM 627 O O . THR A 1 82 ? -4.318 5.176 39.740 1.00 48.97 82 THR A O 1
ATOM 630 N N . ARG A 1 83 ? -3.619 7.262 40.175 1.00 45.06 83 ARG A N 1
ATOM 631 C CA . ARG A 1 83 ? -2.449 6.863 40.964 1.00 45.06 83 ARG A CA 1
ATOM 632 C C . ARG A 1 83 ? -2.862 7.018 42.417 1.00 45.06 83 ARG A C 1
ATOM 634 O O . ARG A 1 83 ? -2.787 8.105 42.983 1.00 45.06 83 ARG A O 1
ATOM 641 N N . ALA A 1 84 ? -3.434 5.940 42.946 1.00 40.41 84 ALA A N 1
ATOM 642 C CA . ALA A 1 84 ? -3.713 5.822 44.361 1.00 40.41 84 ALA A CA 1
ATOM 643 C C . ALA A 1 84 ? -2.428 6.122 45.139 1.00 40.41 84 ALA A C 1
ATOM 645 O O . ALA A 1 84 ? -1.339 5.675 44.784 1.00 40.41 84 ALA A O 1
ATOM 646 N N . GLN A 1 85 ? -2.623 6.939 46.159 1.00 42.03 85 GLN A N 1
ATOM 647 C CA . GLN A 1 85 ? -1.755 7.189 47.289 1.00 42.03 85 GLN A CA 1
ATOM 648 C C . GLN A 1 85 ? -1.057 5.893 47.729 1.00 42.03 85 GLN A C 1
ATOM 650 O O . GLN A 1 85 ? -1.728 4.951 48.140 1.00 42.03 85 GLN A O 1
ATOM 655 N N . GLU A 1 86 ? 0.271 5.844 47.624 1.00 39.28 86 GLU A N 1
ATOM 656 C CA . GLU A 1 86 ? 1.068 4.957 48.468 1.00 39.28 86 GLU A CA 1
ATOM 657 C C . GLU A 1 86 ? 1.651 5.814 49.582 1.00 39.28 86 GLU A C 1
ATOM 659 O O . GLU A 1 86 ? 2.290 6.846 49.359 1.00 39.28 86 GLU A O 1
ATOM 664 N N . ASP A 1 87 ? 1.273 5.392 50.777 1.00 39.91 87 ASP A N 1
ATOM 665 C CA . ASP A 1 87 ? 1.440 6.035 52.056 1.00 39.91 87 ASP A CA 1
ATOM 666 C C . ASP A 1 87 ? 2.899 6.281 52.443 1.00 39.91 87 ASP A C 1
ATOM 668 O O . ASP A 1 87 ? 3.845 5.630 52.002 1.00 39.91 87 ASP A O 1
ATOM 672 N N . ALA A 1 88 ? 3.039 7.242 53.348 1.00 44.69 88 ALA A N 1
ATOM 673 C CA . ALA A 1 88 ? 4.250 7.568 54.070 1.00 44.69 88 ALA A CA 1
ATOM 674 C C . ALA A 1 88 ? 4.948 6.341 54.687 1.00 44.69 88 ALA A C 1
ATOM 676 O O . ALA A 1 88 ? 4.314 5.506 55.332 1.00 44.69 88 ALA A O 1
ATOM 677 N N . HIS A 1 89 ? 6.283 6.326 54.635 1.00 33.66 89 HIS A N 1
ATOM 678 C CA . HIS A 1 89 ? 7.091 5.636 55.638 1.00 33.66 89 HIS A CA 1
ATOM 679 C C . HIS A 1 89 ? 8.418 6.384 55.876 1.00 33.66 89 HIS A C 1
ATOM 681 O O . HIS A 1 89 ? 9.224 6.478 54.947 1.00 33.66 89 HIS A O 1
ATOM 687 N N . PRO A 1 90 ? 8.649 6.957 57.073 1.00 44.97 90 PRO A N 1
ATOM 688 C CA . PRO A 1 90 ? 9.912 7.604 57.423 1.00 44.97 90 PRO A CA 1
ATOM 689 C C . PRO A 1 90 ? 10.902 6.601 58.045 1.00 44.97 90 PRO A C 1
ATOM 691 O O . PRO A 1 90 ? 10.475 5.577 58.581 1.00 44.97 90 PRO A O 1
ATOM 694 N N . PRO A 1 91 ? 12.205 6.917 58.069 1.00 56.19 91 PRO A N 1
ATOM 695 C CA . PRO A 1 91 ? 13.065 6.641 59.214 1.00 56.19 91 PRO A CA 1
ATOM 696 C C . PRO A 1 91 ? 13.111 7.826 60.193 1.00 56.19 91 PRO A C 1
ATOM 698 O O . PRO A 1 91 ? 13.124 8.992 59.731 1.00 56.19 91 PRO A O 1
#

Secondary structure (DSSP, 8-state):
---PPSS-------EETTEESSPPPPHHHHHHHHHHHHHHS-GGGSS--TT-S--------HHHHHHHHHHHHS--TT-------PPP---